Protein AF-A0A7C6N3T8-F1 (afdb_monomer_lite)

Sequence (81 aa):
MVINEIILKLMKDEKFTQKRMALAIGKTRPNSVSARLMTKNMTFNSAIQMLDVIGYEVIVQKRTQGVRGKDQIVVTRSDKE

Structure (mmCIF, N/CA/C/O backbone):
data_AF-A0A7C6N3T8-F1
#
_entry.id   AF-A0A7C6N3T8-F1
#
loop_
_atom_site.group_PDB
_atom_site.id
_atom_site.type_symbol
_atom_site.label_atom_id
_atom_site.label_alt_id
_atom_site.label_comp_id
_atom_site.label_asym_id
_atom_site.label_entity_id
_atom_site.label_seq_id
_atom_site.pdbx_PDB_ins_code
_atom_site.Cartn_x
_atom_site.Cartn_y
_atom_site.Cartn_z
_atom_site.occupancy
_atom_site.B_iso_or_equiv
_atom_site.auth_seq_id
_atom_site.auth_comp_id
_atom_site.auth_asym_id
_atom_site.auth_atom_id
_atom_site.pdbx_PDB_model_num
ATOM 1 N N . MET A 1 1 ? 1.829 7.140 10.606 1.00 78.50 1 MET A N 1
ATOM 2 C CA . MET A 1 1 ? 2.831 6.812 9.574 1.00 78.50 1 MET A CA 1
ATOM 3 C C . MET A 1 1 ? 2.364 7.409 8.272 1.00 78.50 1 MET A C 1
ATOM 5 O O . MET A 1 1 ? 1.168 7.356 7.971 1.00 78.50 1 MET A O 1
ATOM 9 N N . VAL A 1 2 ? 3.290 7.984 7.519 1.00 86.56 2 VAL A N 1
ATOM 10 C CA . VAL A 1 2 ? 2.983 8.506 6.185 1.00 86.56 2 VAL A CA 1
ATOM 11 C C . VAL A 1 2 ? 2.862 7.326 5.213 1.00 86.56 2 VAL A C 1
ATOM 13 O O . VAL A 1 2 ? 3.465 6.275 5.427 1.00 86.56 2 VAL A O 1
ATOM 16 N N . ILE A 1 3 ? 2.077 7.476 4.143 1.00 85.88 3 ILE A N 1
ATOM 17 C CA . ILE A 1 3 ? 1.760 6.388 3.199 1.00 85.88 3 ILE A CA 1
ATOM 18 C C . ILE A 1 3 ? 3.000 5.656 2.658 1.00 85.88 3 ILE A C 1
ATOM 20 O O . ILE A 1 3 ? 2.997 4.434 2.542 1.00 85.88 3 ILE A O 1
ATOM 24 N N . ASN A 1 4 ? 4.092 6.381 2.413 1.00 84.62 4 ASN A N 1
ATOM 25 C CA . ASN A 1 4 ? 5.339 5.800 1.919 1.00 84.62 4 ASN A CA 1
ATOM 26 C C . ASN A 1 4 ? 5.967 4.824 2.917 1.00 84.62 4 ASN A C 1
ATOM 28 O O . ASN A 1 4 ? 6.434 3.757 2.531 1.00 84.62 4 ASN A O 1
ATOM 32 N N . GLU A 1 5 ? 5.968 5.180 4.201 1.00 86.31 5 GLU A N 1
ATOM 33 C CA . GLU A 1 5 ? 6.531 4.348 5.267 1.00 86.31 5 GLU A CA 1
ATOM 34 C C . GLU A 1 5 ? 5.716 3.071 5.445 1.00 86.31 5 GLU A C 1
ATOM 36 O O . GLU A 1 5 ? 6.275 2.003 5.683 1.00 86.31 5 GLU A O 1
ATOM 41 N N . ILE A 1 6 ? 4.393 3.185 5.297 1.00 89.00 6 ILE A N 1
ATOM 42 C CA . ILE A 1 6 ? 3.476 2.048 5.355 1.00 89.00 6 ILE A CA 1
ATOM 43 C C . ILE A 1 6 ? 3.806 1.079 4.222 1.00 89.00 6 ILE A C 1
ATOM 45 O O . ILE A 1 6 ? 4.072 -0.086 4.493 1.00 89.00 6 ILE A O 1
ATOM 49 N N . ILE A 1 7 ? 3.879 1.557 2.977 1.00 87.56 7 ILE A N 1
ATOM 50 C CA . ILE A 1 7 ? 4.194 0.707 1.820 1.00 87.56 7 ILE A CA 1
ATOM 51 C C . ILE A 1 7 ? 5.569 0.044 1.982 1.00 87.56 7 ILE A C 1
ATOM 53 O O . ILE A 1 7 ? 5.696 -1.154 1.745 1.00 87.56 7 ILE A O 1
ATOM 57 N N . LEU A 1 8 ? 6.591 0.776 2.439 1.00 86.31 8 LEU A N 1
ATOM 58 C CA . LEU A 1 8 ? 7.923 0.205 2.679 1.00 86.31 8 LEU A CA 1
ATOM 59 C C . LEU A 1 8 ? 7.910 -0.891 3.749 1.00 86.31 8 LEU A C 1
ATOM 61 O O . LEU A 1 8 ? 8.587 -1.910 3.591 1.00 86.31 8 LEU A O 1
ATOM 65 N N . LYS A 1 9 ? 7.143 -0.691 4.823 1.00 89.06 9 LYS A N 1
ATOM 66 C CA . LYS A 1 9 ? 6.971 -1.696 5.870 1.00 89.06 9 LYS A CA 1
ATOM 67 C C . LYS A 1 9 ? 6.261 -2.936 5.324 1.00 89.06 9 LYS A C 1
ATOM 69 O O . LYS A 1 9 ? 6.795 -4.028 5.466 1.00 89.06 9 LYS A O 1
ATOM 74 N N . LEU A 1 10 ? 5.139 -2.756 4.629 1.00 90.19 10 LEU A N 1
ATOM 75 C CA . LEU A 1 10 ? 4.385 -3.854 4.019 1.00 90.19 10 LEU A CA 1
ATOM 76 C C . LEU A 1 10 ? 5.241 -4.651 3.031 1.00 90.19 10 LEU A C 1
ATOM 78 O O . LEU A 1 10 ? 5.266 -5.873 3.073 1.00 90.19 10 LEU A O 1
ATOM 82 N N . MET A 1 11 ? 6.033 -3.974 2.199 1.00 88.06 11 MET A N 1
ATOM 83 C CA . MET A 1 11 ? 6.974 -4.645 1.303 1.00 88.06 11 MET A CA 1
ATOM 84 C C . MET A 1 11 ? 7.996 -5.503 2.058 1.00 88.06 11 MET A C 1
ATOM 86 O O . MET A 1 11 ? 8.350 -6.585 1.595 1.00 88.06 11 MET A O 1
ATOM 90 N N . LYS A 1 12 ? 8.488 -5.040 3.210 1.00 88.69 12 LYS A N 1
ATOM 91 C CA . LYS A 1 12 ? 9.421 -5.814 4.036 1.00 88.69 12 LYS A CA 1
ATOM 92 C C . LYS A 1 12 ? 8.732 -7.023 4.671 1.00 88.69 12 LYS A C 1
ATOM 94 O O . LYS A 1 12 ? 9.294 -8.117 4.618 1.00 88.69 12 LYS A O 1
ATOM 99 N N . ASP A 1 13 ? 7.547 -6.818 5.234 1.00 89.62 13 ASP A N 1
ATOM 100 C CA . ASP A 1 13 ? 6.778 -7.843 5.942 1.00 89.62 13 ASP A CA 1
ATOM 101 C C . ASP A 1 13 ? 6.345 -8.963 4.972 1.00 89.62 13 ASP A C 1
ATOM 103 O O . ASP A 1 13 ? 6.566 -10.143 5.247 1.00 89.62 13 ASP A O 1
ATOM 107 N N . GLU A 1 14 ? 5.895 -8.598 3.768 1.00 88.31 14 GLU A N 1
ATOM 108 C CA . GLU A 1 14 ? 5.470 -9.525 2.704 1.00 88.31 14 GLU A CA 1
ATOM 109 C C . GLU A 1 14 ? 6.629 -10.051 1.832 1.00 88.31 14 GLU A C 1
ATOM 111 O O . GLU A 1 14 ? 6.419 -10.709 0.808 1.00 88.31 14 GLU A O 1
ATOM 116 N N . LYS A 1 15 ? 7.887 -9.742 2.186 1.00 88.38 15 LYS A N 1
ATOM 117 C CA . LYS A 1 15 ? 9.095 -10.086 1.399 1.00 88.38 15 LYS A CA 1
ATOM 118 C C . LYS A 1 15 ? 8.992 -9.654 -0.077 1.00 88.38 15 LYS A C 1
ATOM 120 O O . LYS A 1 15 ? 9.542 -10.289 -0.987 1.00 88.38 15 LYS A O 1
ATOM 125 N N . PHE A 1 16 ? 8.293 -8.552 -0.325 1.00 84.19 16 PHE A N 1
ATOM 126 C CA . PHE A 1 16 ? 8.054 -7.991 -1.641 1.00 84.19 16 PHE A CA 1
ATOM 127 C C . PHE A 1 16 ? 9.200 -7.054 -2.037 1.00 84.19 16 PHE A C 1
ATOM 129 O O . PHE A 1 16 ? 9.426 -6.002 -1.443 1.00 84.19 16 PHE A O 1
ATOM 136 N N . THR A 1 17 ? 9.967 -7.426 -3.062 1.00 82.69 17 THR A N 1
ATOM 137 C CA . THR A 1 17 ? 11.132 -6.631 -3.475 1.00 82.69 17 THR A CA 1
ATOM 138 C C . THR A 1 17 ? 10.730 -5.451 -4.360 1.00 82.69 17 THR A C 1
ATOM 140 O O . THR A 1 17 ? 9.764 -5.510 -5.121 1.00 82.69 17 THR A O 1
ATOM 143 N N . GLN A 1 18 ? 11.535 -4.384 -4.345 1.00 76.56 18 GLN A N 1
ATOM 144 C CA . GLN A 1 18 ? 11.331 -3.219 -5.221 1.00 76.56 18 GLN A CA 1
ATOM 145 C C . GLN A 1 18 ? 11.328 -3.588 -6.712 1.00 76.56 18 GLN A C 1
ATOM 147 O O . GLN A 1 18 ? 10.593 -2.996 -7.497 1.00 76.56 18 GLN A O 1
ATOM 152 N N . LYS A 1 19 ? 12.113 -4.604 -7.099 1.00 77.25 19 LYS A N 1
ATOM 153 C CA . LYS A 1 19 ? 12.144 -5.125 -8.473 1.00 77.25 19 LYS A CA 1
ATOM 154 C C . LYS A 1 19 ? 10.805 -5.751 -8.867 1.00 77.25 19 LYS A C 1
ATOM 156 O O . LYS A 1 19 ? 10.305 -5.463 -9.949 1.00 77.25 19 LYS A O 1
ATOM 161 N N . ARG A 1 20 ? 10.208 -6.559 -7.979 1.00 79.38 20 ARG A N 1
ATOM 162 C CA . ARG A 1 20 ? 8.882 -7.163 -8.200 1.00 79.38 20 ARG A CA 1
ATOM 163 C C . ARG A 1 20 ? 7.790 -6.099 -8.283 1.00 79.38 20 ARG A C 1
ATOM 165 O O . ARG A 1 20 ? 6.943 -6.184 -9.161 1.00 79.38 20 ARG A O 1
ATOM 172 N N . MET A 1 21 ? 7.875 -5.058 -7.455 1.00 81.75 21 MET A N 1
ATOM 173 C CA . MET A 1 21 ? 6.961 -3.909 -7.503 1.00 81.75 21 MET A CA 1
ATOM 174 C C . MET A 1 21 ? 7.041 -3.162 -8.829 1.00 81.75 21 MET A C 1
ATOM 176 O O . MET A 1 21 ? 6.022 -2.842 -9.435 1.00 81.75 21 MET A O 1
ATOM 180 N N . ALA A 1 22 ? 8.256 -2.916 -9.316 1.00 75.06 22 ALA A N 1
ATOM 181 C CA . ALA A 1 22 ? 8.437 -2.227 -10.583 1.00 75.06 22 ALA A CA 1
ATOM 182 C C . ALA A 1 22 ? 7.878 -3.013 -11.771 1.00 75.06 22 ALA A C 1
ATOM 184 O O . ALA A 1 22 ? 7.234 -2.426 -12.643 1.00 75.06 22 ALA A O 1
ATOM 185 N N . LEU A 1 23 ? 8.091 -4.331 -11.758 1.00 75.12 23 LEU A N 1
ATOM 186 C CA . LEU A 1 23 ? 7.559 -5.244 -12.759 1.00 75.12 23 LEU A CA 1
ATOM 187 C C . LEU A 1 23 ? 6.023 -5.257 -12.743 1.00 75.12 23 LEU A C 1
ATOM 189 O O . LEU A 1 23 ? 5.405 -5.119 -13.793 1.00 75.12 23 LEU A O 1
ATOM 193 N N . ALA A 1 24 ? 5.418 -5.366 -11.557 1.00 76.56 24 ALA A N 1
ATOM 194 C CA . ALA A 1 24 ? 3.969 -5.461 -11.392 1.00 76.56 24 ALA A CA 1
ATOM 195 C C . ALA A 1 24 ? 3.222 -4.183 -11.814 1.00 76.56 24 ALA A C 1
ATOM 197 O O . ALA A 1 24 ? 2.139 -4.263 -12.381 1.00 76.56 24 ALA A O 1
ATOM 198 N N . ILE A 1 25 ? 3.823 -3.004 -11.624 1.00 74.56 25 ILE A N 1
ATOM 199 C CA . ILE A 1 25 ? 3.241 -1.717 -12.057 1.00 74.56 25 ILE A CA 1
ATOM 200 C C . ILE A 1 25 ? 3.463 -1.471 -13.571 1.00 74.56 25 ILE A C 1
ATOM 202 O O . ILE A 1 25 ? 3.122 -0.416 -14.102 1.00 74.56 25 ILE A O 1
ATOM 206 N N . GLY A 1 26 ? 4.054 -2.423 -14.304 1.00 65.94 26 GLY A N 1
ATOM 207 C CA . GLY A 1 26 ? 4.276 -2.303 -15.750 1.00 65.94 26 GLY A CA 1
ATOM 208 C C . GLY A 1 26 ? 5.310 -1.238 -16.127 1.00 65.94 26 GLY A C 1
ATOM 209 O O . GLY A 1 26 ? 5.355 -0.781 -17.269 1.00 65.94 26 GLY A O 1
ATOM 210 N N . LYS A 1 27 ? 6.161 -0.815 -15.181 1.00 62.66 27 LYS A N 1
ATOM 211 C CA . LYS A 1 27 ? 7.232 0.145 -15.462 1.00 62.66 27 LYS A CA 1
ATOM 212 C C . LYS A 1 27 ? 8.466 -0.606 -15.937 1.00 62.66 27 LYS A C 1
ATOM 214 O O . LYS A 1 27 ? 9.223 -1.159 -15.148 1.00 62.66 27 LYS A O 1
ATOM 219 N N . THR A 1 28 ? 8.715 -0.533 -17.239 1.00 48.91 28 THR A N 1
ATOM 220 C CA . THR A 1 28 ? 9.861 -1.120 -17.960 1.00 48.91 28 THR A CA 1
ATOM 221 C C . THR A 1 28 ? 11.240 -0.642 -17.481 1.00 48.91 28 THR A C 1
ATOM 223 O O . THR A 1 28 ? 12.253 -1.180 -17.919 1.00 48.91 28 THR A O 1
ATOM 226 N N . ARG A 1 29 ? 11.323 0.344 -16.572 1.00 49.38 29 ARG A N 1
ATOM 227 C CA . ARG A 1 29 ? 12.585 0.846 -16.004 1.00 49.38 29 ARG A CA 1
ATOM 228 C C . ARG A 1 29 ? 12.569 0.789 -14.465 1.00 49.38 29 ARG A C 1
ATOM 230 O O . ARG A 1 29 ? 11.865 1.587 -13.842 1.00 49.38 29 ARG A O 1
ATOM 237 N N . PRO A 1 30 ? 13.395 -0.074 -13.836 1.00 48.19 30 PRO A N 1
ATOM 238 C CA . PRO A 1 30 ? 13.517 -0.190 -12.375 1.00 48.19 30 PRO A CA 1
ATOM 239 C C . PRO A 1 30 ? 13.830 1.141 -11.667 1.00 48.19 30 PRO A C 1
ATOM 241 O O . PRO A 1 30 ? 13.324 1.408 -10.576 1.00 48.19 30 PRO A O 1
ATOM 244 N N . ASN A 1 31 ? 14.588 2.027 -12.327 1.00 49.09 31 ASN A N 1
ATOM 245 C CA . ASN A 1 31 ? 14.994 3.329 -11.784 1.00 49.09 31 ASN A CA 1
ATOM 246 C C . ASN A 1 31 ? 13.816 4.287 -11.524 1.00 49.09 31 ASN A C 1
ATOM 248 O O . ASN A 1 31 ? 13.926 5.189 -10.698 1.00 49.09 31 ASN A O 1
ATOM 252 N N . SER A 1 32 ? 12.664 4.091 -12.174 1.00 53.09 32 SER A N 1
ATOM 253 C CA . SER A 1 32 ? 11.476 4.939 -11.990 1.00 53.09 32 SER A CA 1
ATOM 254 C C . SER A 1 32 ? 10.671 4.603 -10.729 1.00 53.09 32 SER A C 1
ATOM 256 O O . SER A 1 32 ? 9.791 5.373 -10.337 1.00 53.09 32 SER A O 1
ATOM 258 N N . VAL A 1 33 ? 10.933 3.446 -10.114 1.00 51.62 33 VAL A N 1
ATOM 259 C CA . VAL A 1 33 ? 10.178 2.919 -8.967 1.00 51.62 33 VAL A CA 1
ATOM 260 C C . VAL A 1 33 ? 10.980 3.064 -7.685 1.00 51.62 33 VAL A C 1
ATOM 262 O O . VAL A 1 33 ? 10.414 3.530 -6.703 1.00 51.62 33 VAL A O 1
ATOM 265 N N . SER A 1 34 ? 12.298 2.837 -7.714 1.00 49.28 34 SER A N 1
ATOM 266 C CA . SER A 1 34 ? 13.181 3.226 -6.603 1.00 49.28 34 SER A CA 1
ATOM 267 C C . SER A 1 34 ? 13.103 4.735 -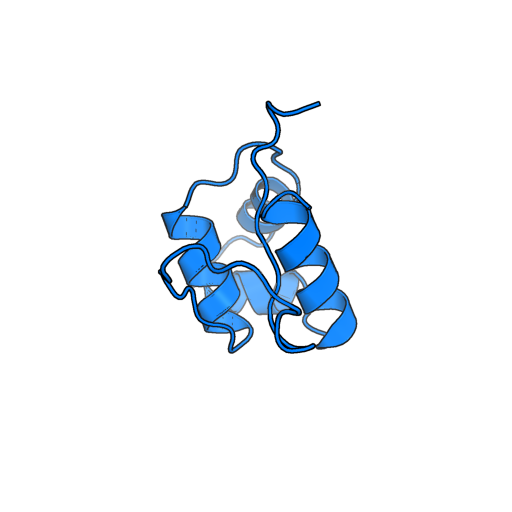6.327 1.00 49.28 34 SER A C 1
ATOM 269 O O . SER A 1 34 ? 12.952 5.130 -5.176 1.00 49.28 34 SER A O 1
ATOM 271 N N . ALA A 1 35 ? 13.053 5.580 -7.368 1.00 50.12 35 ALA A N 1
ATOM 272 C CA . ALA A 1 35 ? 12.865 7.026 -7.208 1.00 50.12 35 ALA A CA 1
ATOM 273 C C . ALA A 1 35 ? 11.471 7.417 -6.667 1.00 50.12 35 ALA A C 1
ATOM 275 O O . ALA A 1 35 ? 11.355 8.421 -5.966 1.00 50.12 35 ALA A O 1
ATOM 276 N N . ARG A 1 36 ? 10.413 6.631 -6.951 1.00 53.38 36 ARG A N 1
ATOM 277 C CA . ARG A 1 36 ? 9.048 6.868 -6.425 1.00 53.38 36 ARG A CA 1
ATOM 278 C C . ARG A 1 36 ? 8.818 6.335 -5.016 1.00 53.38 36 ARG A C 1
ATOM 280 O O . ARG A 1 36 ? 8.098 6.963 -4.254 1.00 53.38 36 ARG A O 1
ATOM 287 N N . LEU A 1 37 ? 9.447 5.219 -4.661 1.00 54.09 37 LEU A N 1
ATOM 288 C CA . LEU A 1 37 ? 9.471 4.705 -3.289 1.00 54.09 37 LEU A CA 1
ATOM 289 C C . LEU A 1 37 ? 10.288 5.625 -2.364 1.00 54.09 37 LEU A C 1
ATOM 291 O O . LEU A 1 37 ? 9.999 5.702 -1.175 1.00 54.09 37 LEU A O 1
ATOM 295 N N . MET A 1 38 ? 11.273 6.350 -2.913 1.00 52.41 38 MET A N 1
ATOM 296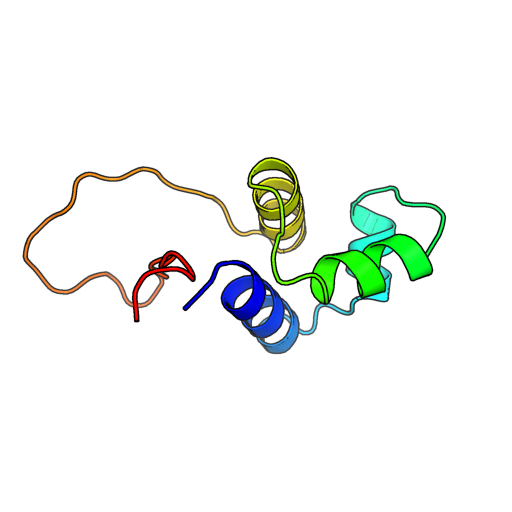 C CA . MET A 1 38 ? 12.103 7.320 -2.185 1.00 52.41 38 MET A CA 1
ATOM 297 C C . MET A 1 38 ? 11.574 8.762 -2.192 1.00 52.41 38 MET A C 1
ATOM 299 O O . MET A 1 38 ? 12.085 9.594 -1.443 1.00 52.41 38 MET A O 1
ATOM 303 N N . THR A 1 39 ? 10.574 9.112 -3.008 1.00 54.06 39 THR A N 1
ATOM 304 C CA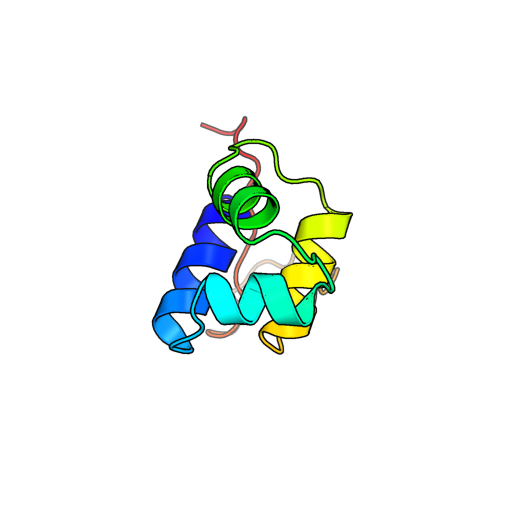 . THR A 1 39 ? 10.054 10.488 -3.013 1.00 54.06 39 THR A CA 1
ATOM 305 C C . THR A 1 39 ? 9.026 10.653 -1.905 1.00 54.06 39 THR A C 1
ATOM 307 O O . THR A 1 39 ? 7.959 10.049 -1.945 1.00 54.06 39 THR A O 1
ATOM 310 N N . LYS A 1 40 ? 9.319 11.534 -0.938 1.00 55.97 40 LYS A N 1
ATOM 311 C CA . LYS A 1 40 ? 8.410 11.950 0.152 1.00 55.97 40 LYS A CA 1
ATOM 312 C C . LYS A 1 40 ? 6.992 12.343 -0.316 1.00 55.97 40 LYS A C 1
ATOM 314 O O . LYS A 1 40 ? 6.070 12.293 0.485 1.00 55.97 40 LYS A O 1
ATOM 319 N N . ASN A 1 41 ? 6.811 12.661 -1.602 1.00 60.72 41 ASN A N 1
ATOM 320 C CA . ASN A 1 41 ? 5.558 13.129 -2.199 1.00 60.72 41 ASN A CA 1
ATOM 321 C C . ASN A 1 41 ? 4.957 12.105 -3.182 1.00 60.72 41 ASN A C 1
ATOM 323 O O . ASN A 1 41 ? 4.848 12.370 -4.382 1.00 60.72 41 ASN A O 1
ATOM 327 N N . MET A 1 42 ? 4.576 10.920 -2.698 1.00 73.75 42 MET A N 1
ATOM 328 C CA . MET A 1 42 ? 3.849 9.945 -3.518 1.00 73.75 42 MET A CA 1
ATOM 329 C C . MET A 1 42 ? 2.412 10.417 -3.778 1.00 73.75 42 MET A C 1
ATOM 331 O O . MET A 1 42 ? 1.718 10.867 -2.868 1.00 73.75 42 MET A O 1
ATOM 335 N N . THR A 1 43 ? 1.940 10.288 -5.021 1.00 80.50 43 THR A N 1
ATOM 336 C CA . THR A 1 43 ? 0.539 10.578 -5.353 1.00 80.50 43 THR A CA 1
ATOM 337 C C . THR A 1 43 ? -0.379 9.463 -4.860 1.00 80.50 43 THR A C 1
ATOM 339 O O . THR A 1 43 ? -0.011 8.289 -4.903 1.00 80.50 43 THR A O 1
ATOM 342 N N . PHE A 1 44 ? -1.605 9.811 -4.462 1.00 81.31 44 PHE A N 1
ATOM 343 C CA . PHE A 1 44 ? -2.586 8.843 -3.957 1.00 81.31 44 PHE A CA 1
ATOM 344 C C . PHE A 1 44 ? -2.860 7.694 -4.945 1.00 81.31 44 PHE A C 1
ATOM 346 O O . PHE A 1 44 ? -2.857 6.535 -4.549 1.00 81.31 44 PHE A O 1
ATOM 353 N N . ASN A 1 45 ? -2.959 7.986 -6.248 1.00 84.25 45 ASN A N 1
ATOM 354 C CA . ASN A 1 45 ? -3.117 6.954 -7.283 1.00 84.25 45 ASN A CA 1
ATOM 355 C C . ASN A 1 45 ? -1.928 5.983 -7.342 1.00 84.25 45 ASN A C 1
ATOM 357 O O . ASN A 1 45 ? -2.122 4.788 -7.539 1.00 84.25 45 ASN A O 1
ATOM 361 N N . SER A 1 46 ? -0.698 6.479 -7.155 1.00 82.06 46 SER A N 1
ATOM 362 C CA . SER A 1 46 ? 0.481 5.602 -7.108 1.00 82.06 46 SER A CA 1
ATOM 363 C C . SER A 1 46 ? 0.452 4.717 -5.859 1.00 82.06 46 SER A C 1
ATOM 365 O O . SER A 1 46 ? 0.830 3.553 -5.937 1.00 82.06 46 SER A O 1
ATOM 367 N N . ALA A 1 47 ? -0.013 5.255 -4.727 1.00 85.06 47 ALA A N 1
ATOM 368 C CA . ALA A 1 47 ? -0.148 4.496 -3.490 1.00 85.06 47 ALA A CA 1
ATOM 369 C C . ALA A 1 47 ? -1.189 3.376 -3.618 1.00 85.06 47 ALA A C 1
ATOM 371 O O . ALA A 1 47 ? -0.893 2.249 -3.239 1.00 85.06 47 ALA A O 1
ATOM 372 N N . ILE A 1 48 ? -2.359 3.656 -4.209 1.00 88.50 48 ILE A N 1
ATOM 373 C CA . ILE A 1 48 ? -3.387 2.636 -4.476 1.00 88.50 48 ILE A CA 1
ATOM 374 C C . ILE A 1 48 ? -2.812 1.507 -5.335 1.00 88.50 48 ILE A C 1
ATOM 376 O O . ILE A 1 48 ? -2.928 0.349 -4.959 1.00 88.50 48 ILE A O 1
ATOM 380 N N . GLN A 1 49 ? -2.133 1.838 -6.439 1.00 86.38 49 GLN A N 1
ATOM 381 C CA . GLN A 1 49 ? -1.520 0.831 -7.313 1.00 86.38 49 GLN A CA 1
ATOM 382 C C . GLN A 1 49 ? -0.496 -0.043 -6.579 1.00 86.38 49 GLN A C 1
ATOM 384 O O . GLN A 1 49 ? -0.435 -1.245 -6.802 1.00 86.38 49 GLN A O 1
ATOM 389 N N . MET A 1 50 ? 0.331 0.551 -5.713 1.00 85.94 50 MET A N 1
ATOM 390 C CA . MET A 1 50 ? 1.320 -0.208 -4.943 1.00 85.94 50 MET A CA 1
ATOM 391 C C . MET A 1 50 ? 0.670 -1.106 -3.891 1.00 85.94 50 MET A C 1
ATOM 393 O O . MET A 1 50 ? 1.129 -2.227 -3.704 1.00 85.94 50 MET A O 1
ATOM 397 N N . LEU A 1 51 ? -0.369 -0.626 -3.206 1.00 89.19 51 LEU A N 1
ATOM 398 C CA . LEU A 1 51 ? -1.097 -1.426 -2.222 1.00 89.19 51 LEU A CA 1
ATOM 399 C C . LEU A 1 51 ? -1.791 -2.613 -2.897 1.00 89.19 51 LEU A C 1
ATOM 401 O O . LEU A 1 51 ? -1.604 -3.736 -2.440 1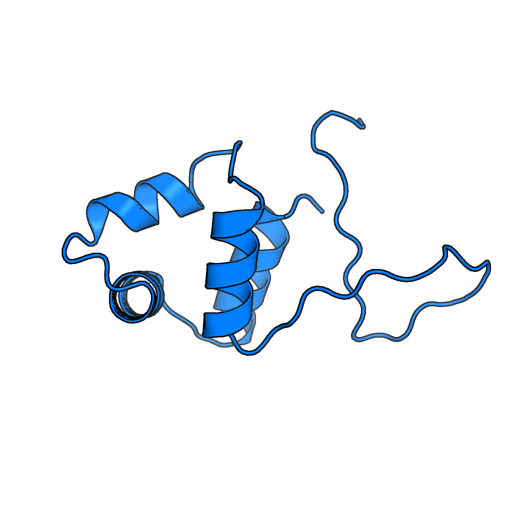.00 89.19 51 LEU A O 1
ATOM 405 N N . ASP A 1 52 ? -2.457 -2.383 -4.029 1.00 89.88 52 ASP A N 1
ATOM 406 C CA . ASP A 1 52 ? -3.132 -3.420 -4.819 1.00 89.88 52 ASP A CA 1
ATOM 407 C C . ASP A 1 52 ? -2.165 -4.545 -5.227 1.00 89.88 52 ASP A C 1
ATOM 409 O O . ASP A 1 52 ? -2.420 -5.725 -5.001 1.00 89.88 52 ASP A O 1
ATOM 413 N N . VAL A 1 53 ? -0.966 -4.182 -5.695 1.00 88.25 53 VAL A N 1
ATOM 414 C CA . VAL A 1 53 ? 0.094 -5.144 -6.048 1.00 88.25 53 VAL A CA 1
ATOM 415 C C . VAL A 1 53 ? 0.571 -5.990 -4.860 1.00 88.25 53 VAL A C 1
ATOM 417 O O . VAL A 1 53 ? 0.970 -7.140 -5.053 1.00 88.25 53 VAL A O 1
ATOM 420 N N . ILE A 1 54 ? 0.578 -5.434 -3.645 1.00 89.38 54 ILE A N 1
ATOM 421 C CA . ILE A 1 54 ? 0.971 -6.163 -2.425 1.00 89.38 54 ILE A CA 1
ATOM 422 C C . ILE A 1 54 ? -0.212 -6.999 -1.890 1.00 89.38 54 ILE A C 1
ATOM 424 O O . ILE A 1 54 ? -0.004 -7.884 -1.067 1.00 89.38 54 ILE A O 1
ATOM 428 N N . GLY A 1 55 ? -1.437 -6.771 -2.374 1.00 89.31 55 GLY A N 1
ATOM 429 C CA . GLY A 1 55 ? -2.655 -7.425 -1.883 1.00 89.31 55 GLY A CA 1
ATOM 430 C C . GLY A 1 55 ? -3.354 -6.657 -0.758 1.00 89.31 55 GLY A C 1
ATOM 431 O O . GLY A 1 55 ? -4.082 -7.249 0.032 1.00 89.31 55 GLY A O 1
ATOM 432 N N . TYR A 1 56 ? -3.120 -5.349 -0.667 1.00 90.88 56 TYR A N 1
ATOM 433 C CA . TYR A 1 56 ? -3.757 -4.450 0.291 1.00 90.88 56 TYR A CA 1
ATOM 434 C C . TYR A 1 56 ? -4.729 -3.516 -0.430 1.00 90.88 56 TYR A C 1
ATOM 436 O O . TYR A 1 56 ? -4.454 -3.024 -1.521 1.00 90.88 56 TYR A O 1
ATOM 444 N N . GLU A 1 57 ? -5.842 -3.194 0.220 1.00 88.69 57 GLU A N 1
ATOM 445 C CA . GLU A 1 57 ? -6.847 -2.271 -0.308 1.00 88.69 57 GLU A CA 1
ATOM 446 C C . GLU A 1 57 ? -6.941 -0.978 0.513 1.00 88.69 57 GLU A C 1
ATOM 448 O O . GLU A 1 57 ? -6.578 -0.920 1.691 1.00 88.69 57 GLU A O 1
ATOM 453 N N . VAL A 1 58 ? -7.446 0.089 -0.114 1.00 89.44 58 VAL A N 1
ATOM 454 C CA . VAL A 1 58 ? -7.707 1.365 0.562 1.00 89.44 58 VAL A CA 1
ATOM 455 C C . VAL A 1 58 ? -9.189 1.471 0.886 1.00 89.44 58 VAL A C 1
ATOM 457 O O . VAL A 1 58 ? -10.019 1.626 -0.004 1.00 89.44 58 VAL A O 1
ATOM 460 N N . ILE A 1 59 ? -9.509 1.469 2.179 1.00 89.06 59 ILE A N 1
ATOM 461 C CA . ILE A 1 59 ? -10.885 1.581 2.671 1.00 89.06 59 ILE A CA 1
ATOM 462 C C . ILE A 1 59 ? -11.122 2.978 3.249 1.00 89.06 59 ILE A C 1
ATOM 464 O O . ILE A 1 59 ? -10.373 3.456 4.107 1.00 89.06 59 ILE A O 1
ATOM 468 N N . VAL A 1 60 ? -12.212 3.623 2.825 1.00 88.06 60 VAL A N 1
ATOM 469 C CA . VAL A 1 60 ? -12.716 4.853 3.449 1.00 88.06 60 VAL A CA 1
ATOM 470 C C . VAL A 1 60 ? -13.761 4.478 4.492 1.00 88.06 60 VAL A C 1
ATOM 472 O O . VAL A 1 60 ? -14.798 3.908 4.175 1.00 88.06 60 VAL A O 1
ATOM 475 N N . GLN A 1 61 ? -13.496 4.823 5.750 1.00 85.81 61 GLN A N 1
ATOM 476 C CA . GLN A 1 61 ? -14.384 4.524 6.873 1.00 85.81 61 GLN A CA 1
ATOM 477 C C . GLN A 1 61 ? -14.632 5.761 7.736 1.00 85.81 61 GLN A C 1
ATOM 479 O O . GLN A 1 61 ? -13.767 6.635 7.871 1.00 85.81 61 GLN A O 1
ATOM 484 N N . LYS A 1 62 ? -15.807 5.817 8.372 1.00 86.50 62 LYS A N 1
ATOM 485 C CA . LYS A 1 62 ? -16.120 6.854 9.360 1.00 86.50 62 LYS A CA 1
ATOM 486 C C . LYS A 1 62 ? -15.155 6.738 10.544 1.00 86.50 62 LYS A C 1
ATOM 488 O O . LYS A 1 62 ? -14.844 5.642 11.003 1.00 86.50 62 LYS A O 1
ATOM 493 N N . ARG A 1 63 ? -14.680 7.874 11.063 1.00 84.06 63 ARG A N 1
ATOM 494 C CA . ARG A 1 63 ? -13.901 7.881 12.308 1.00 84.06 63 ARG A CA 1
ATOM 495 C C . ARG A 1 63 ? -1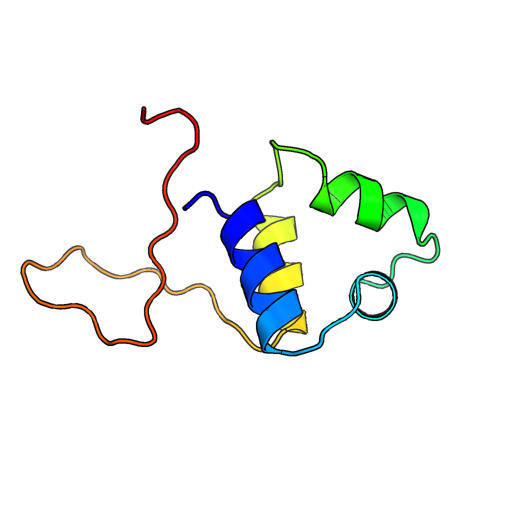4.812 7.490 13.468 1.00 84.06 63 ARG A C 1
ATOM 497 O O . ARG A 1 63 ? -15.793 8.178 13.734 1.00 84.06 63 ARG A O 1
ATOM 504 N N . THR A 1 64 ? -14.467 6.406 14.144 1.00 82.19 64 THR A N 1
ATOM 505 C CA . THR A 1 64 ? -15.141 5.927 15.350 1.00 82.19 64 THR A CA 1
ATOM 506 C C . THR A 1 64 ? -14.210 6.061 16.552 1.00 82.19 64 THR A C 1
ATOM 508 O O . THR A 1 64 ? -12.985 6.051 16.409 1.00 82.19 64 THR A O 1
ATOM 511 N N . GLN A 1 65 ? -14.797 6.239 17.734 1.00 74.44 65 GLN A N 1
ATOM 512 C CA . GLN A 1 65 ? -14.079 6.154 19.002 1.00 74.44 65 GLN A CA 1
ATOM 513 C C . GLN A 1 65 ? -14.026 4.677 19.410 1.00 74.44 65 GLN A C 1
ATOM 515 O O . GLN A 1 65 ? -15.059 4.013 19.422 1.00 74.44 65 GLN A O 1
ATOM 520 N N . GLY A 1 66 ? -12.831 4.148 19.680 1.00 79.06 66 GLY A N 1
ATOM 521 C CA . GLY A 1 66 ? -12.633 2.740 20.030 1.00 79.06 66 GLY A CA 1
ATOM 522 C C . GLY A 1 66 ? -11.308 2.171 19.525 1.00 79.06 66 GLY A C 1
ATOM 523 O O . GLY A 1 66 ? -10.564 2.825 18.790 1.00 79.06 66 GLY A O 1
ATOM 524 N N . VAL A 1 67 ? -11.014 0.936 19.936 1.00 75.88 67 VAL A N 1
ATOM 525 C CA . VAL A 1 67 ? -9.826 0.197 19.493 1.00 75.88 67 VAL A CA 1
ATOM 526 C C . VAL A 1 67 ? -10.050 -0.274 18.056 1.00 75.88 67 VAL A C 1
ATOM 528 O O . VAL A 1 67 ? -11.042 -0.936 17.758 1.00 75.88 67 VAL A O 1
ATOM 531 N N . ARG A 1 68 ? -9.137 0.087 17.150 1.00 81.19 68 ARG A N 1
ATOM 532 C CA . ARG A 1 68 ? -9.151 -0.412 15.768 1.00 81.19 68 ARG A CA 1
ATOM 533 C C . ARG A 1 68 ? -8.711 -1.873 15.737 1.00 81.19 68 ARG A C 1
ATOM 535 O O . ARG A 1 68 ? -7.905 -2.292 16.565 1.00 81.19 68 ARG A O 1
ATOM 542 N N . GLY A 1 69 ? -9.206 -2.628 14.756 1.00 81.06 69 GLY A N 1
ATOM 543 C CA . GLY A 1 69 ? -8.685 -3.968 14.479 1.00 81.06 69 GLY A CA 1
ATOM 544 C C . GLY A 1 69 ? -7.172 -3.927 14.237 1.00 81.06 69 GLY A C 1
ATOM 545 O O . GLY A 1 69 ? -6.663 -2.939 13.703 1.00 81.06 69 GLY A O 1
ATOM 546 N N . LYS A 1 70 ? -6.461 -4.991 14.634 1.00 80.06 70 LYS A N 1
ATOM 547 C CA . LYS A 1 70 ? -4.991 -5.079 14.530 1.00 80.06 70 LYS A CA 1
ATOM 548 C C . LYS A 1 70 ? -4.480 -4.937 13.091 1.00 80.06 70 LYS A C 1
ATOM 550 O O . LYS A 1 70 ? -3.358 -4.484 12.897 1.00 80.06 70 LYS A O 1
ATOM 555 N N . ASP A 1 71 ? -5.329 -5.243 12.118 1.00 82.44 71 ASP A N 1
ATOM 556 C CA . ASP A 1 71 ? -5.001 -5.224 10.690 1.00 82.44 71 ASP A CA 1
ATOM 557 C C . ASP A 1 71 ? -5.213 -3.841 10.046 1.00 82.44 71 ASP A C 1
ATOM 559 O O . ASP A 1 71 ? -4.952 -3.645 8.862 1.00 82.44 71 ASP A O 1
ATOM 563 N N . GLN A 1 72 ? -5.690 -2.849 10.809 1.00 85.25 72 GLN A N 1
ATOM 564 C CA . GLN A 1 72 ? -5.927 -1.504 10.288 1.00 85.25 72 GLN A CA 1
ATOM 565 C C . GLN A 1 72 ? -4.705 -0.605 10.464 1.00 85.25 72 GLN A C 1
ATOM 567 O O . GLN A 1 72 ? -4.277 -0.316 11.584 1.00 85.25 72 GLN A O 1
ATOM 572 N N . ILE A 1 73 ? -4.220 -0.045 9.356 1.00 85.69 73 ILE A N 1
ATOM 573 C CA . ILE A 1 73 ? -3.149 0.954 9.363 1.00 85.69 73 ILE A CA 1
ATOM 574 C C . ILE A 1 73 ? -3.735 2.332 9.045 1.00 85.69 73 ILE A C 1
ATOM 576 O O . ILE A 1 73 ? -4.361 2.542 8.008 1.00 85.69 73 ILE A O 1
ATOM 580 N N . VAL A 1 74 ? -3.528 3.300 9.942 1.00 86.88 74 VAL A N 1
ATOM 581 C CA . VAL A 1 74 ? -3.975 4.685 9.736 1.00 86.88 74 VAL A CA 1
ATOM 582 C C . VAL A 1 74 ? -2.883 5.488 9.036 1.00 86.88 74 VAL A C 1
ATOM 584 O O . VAL A 1 74 ? -1.793 5.690 9.576 1.00 86.88 74 VAL A O 1
ATOM 587 N N . VAL A 1 75 ? -3.212 5.998 7.851 1.00 87.75 75 VAL A N 1
ATOM 588 C CA . VAL A 1 75 ? -2.356 6.914 7.093 1.00 87.75 75 VAL A CA 1
ATOM 589 C C . VAL A 1 75 ? -2.461 8.318 7.687 1.00 87.75 75 VAL A C 1
ATOM 591 O O . VAL A 1 75 ? -3.551 8.891 7.778 1.00 87.75 75 VAL A O 1
ATOM 594 N N . THR A 1 76 ? -1.325 8.885 8.083 1.00 85.19 76 THR A N 1
ATOM 595 C CA . THR A 1 76 ? -1.219 10.273 8.548 1.00 85.19 76 THR A CA 1
ATOM 596 C C . THR A 1 76 ? -0.617 11.146 7.456 1.00 85.19 76 THR A C 1
ATOM 598 O O . THR A 1 76 ? 0.166 10.678 6.628 1.00 85.19 76 THR A O 1
ATOM 601 N N . ARG A 1 77 ? -0.995 12.426 7.431 1.00 78.50 77 ARG A N 1
ATOM 602 C CA . ARG A 1 77 ? -0.348 13.390 6.541 1.00 78.50 77 ARG A CA 1
ATOM 603 C C . ARG A 1 77 ? 1.032 13.761 7.090 1.00 78.50 77 ARG A C 1
ATOM 605 O O . ARG A 1 77 ? 1.227 13.735 8.301 1.00 78.50 77 ARG A O 1
ATOM 612 N N . SER A 1 78 ? 1.964 14.084 6.199 1.00 70.25 78 SER A N 1
ATOM 613 C CA . SER A 1 78 ? 3.346 14.459 6.530 1.00 70.25 78 SER A CA 1
ATOM 614 C C . SER A 1 78 ? 3.502 15.888 7.057 1.00 70.25 78 SER A C 1
ATOM 616 O O . SER A 1 78 ? 4.582 16.238 7.504 1.00 70.25 78 SER A O 1
ATOM 618 N N . ASP A 1 79 ? 2.459 16.715 6.957 1.00 67.56 79 ASP A N 1
ATOM 619 C CA . ASP A 1 79 ? 2.389 18.104 7.437 1.00 67.56 79 ASP A CA 1
ATOM 620 C C . ASP A 1 79 ? 1.857 18.219 8.876 1.00 67.56 79 ASP A C 1
ATOM 622 O O . ASP A 1 79 ? 1.799 19.313 9.427 1.00 67.56 79 ASP A O 1
ATOM 626 N N . LYS A 1 80 ? 1.453 17.096 9.480 1.00 49.34 80 LYS A N 1
ATOM 627 C CA . LYS A 1 80 ? 1.105 17.005 10.898 1.00 49.34 80 LYS A CA 1
ATOM 628 C C . LYS A 1 80 ? 2.287 16.437 11.679 1.00 49.34 80 LYS A C 1
ATOM 630 O O . LYS A 1 80 ? 2.297 15.240 11.973 1.00 49.34 80 LYS A O 1
ATOM 635 N N . GLU A 1 81 ? 3.254 17.298 11.977 1.00 42.12 81 GLU A N 1
ATOM 636 C CA . GLU A 1 81 ? 3.978 17.246 13.256 1.00 42.12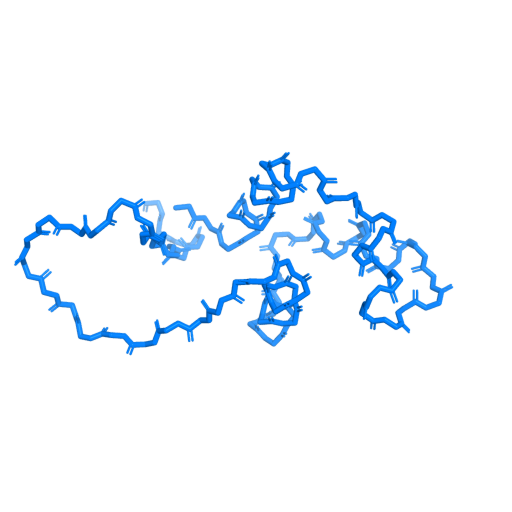 81 GLU A CA 1
ATOM 637 C C . GLU A 1 81 ? 3.212 18.085 14.284 1.00 42.12 81 GLU A C 1
ATOM 639 O O . GLU A 1 81 ? 2.722 19.176 13.908 1.00 42.12 81 GLU A O 1
#

Secondary structure (DSSP, 8-state):
--HHHHHHHHHHHTT--HHHHHHHTT-S-THHHHHHHS-S---HHHHHHHHHHHT---------SSPPPTT--PPPPTT--

pLDDT: mean 76.79, std 13.94, range [42.12, 90.88]

Foldseek 3Di:
DALLVVLVVLCVVLVNDLVNLCVQLVNPDSVVSVVQSPDPDHDPVNSQSSCVSSVHHDDDDDDDPDDDDPPDDDHDDPPPD

Radius of gyration: 13.6 Å; chains: 1; bounding box: 31×28×38 Å